Protein AF-A0A2P6FLB9-F1 (afdb_monomer_lite)

Radius of gyration: 19.52 Å; chains: 1; bounding box: 58×30×45 Å

pLDDT: mean 89.18, std 9.73, range [55.34, 98.44]

Structure (mmCIF, N/CA/C/O backbone):
data_AF-A0A2P6FLB9-F1
#
_entry.id   AF-A0A2P6FLB9-F1
#
loop_
_atom_site.group_PDB
_atom_site.id
_atom_site.type_symbol
_atom_site.label_atom_id
_atom_site.label_alt_id
_atom_site.label_comp_id
_atom_site.label_asym_id
_atom_site.label_entity_id
_atom_site.label_seq_id
_atom_site.pdbx_PDB_ins_code
_atom_site.Cartn_x
_atom_site.Cartn_y
_atom_site.Cartn_z
_atom_site.occupancy
_atom_site.B_iso_or_equiv
_atom_site.auth_seq_id
_atom_site.auth_comp_id
_atom_site.auth_asym_id
_atom_site.auth_atom_id
_atom_site.pdbx_PDB_model_num
ATOM 1 N N . GLY A 1 1 ? 1.022 12.909 -7.268 1.00 89.56 1 GLY A N 1
ATOM 2 C CA . GLY A 1 1 ? 1.003 11.438 -7.409 1.00 89.56 1 GLY A CA 1
ATOM 3 C C . GLY A 1 1 ? 0.875 10.776 -6.054 1.00 89.56 1 GLY A C 1
ATOM 4 O O . GLY A 1 1 ? -0.231 10.717 -5.541 1.00 89.56 1 GLY A O 1
ATOM 5 N N . ALA A 1 2 ? 1.989 10.322 -5.469 1.00 94.00 2 ALA A N 1
ATOM 6 C CA . ALA A 1 2 ? 2.003 9.752 -4.117 1.00 94.00 2 ALA A CA 1
ATOM 7 C C . ALA A 1 2 ? 1.536 10.769 -3.059 1.00 94.00 2 ALA A C 1
ATOM 9 O O . ALA A 1 2 ? 0.639 10.450 -2.293 1.00 94.00 2 ALA A O 1
ATOM 10 N N . ASP A 1 3 ? 2.019 12.013 -3.122 1.00 95.62 3 ASP A N 1
ATOM 11 C CA . ASP A 1 3 ? 1.639 13.081 -2.182 1.00 95.62 3 ASP A CA 1
ATOM 12 C C . ASP A 1 3 ? 0.120 13.327 -2.165 1.00 95.62 3 ASP A C 1
ATOM 14 O O . ASP A 1 3 ? -0.506 13.421 -1.117 1.00 95.62 3 ASP A O 1
ATOM 18 N N . GLU A 1 4 ? -0.514 13.362 -3.341 1.00 97.12 4 GLU A N 1
ATOM 19 C CA . GLU A 1 4 ? -1.971 13.533 -3.459 1.00 97.12 4 GLU A CA 1
ATOM 20 C C . GLU A 1 4 ? -2.756 12.343 -2.902 1.00 97.12 4 GLU A C 1
ATOM 22 O O . GLU A 1 4 ? -3.892 12.516 -2.457 1.00 97.12 4 GLU A O 1
ATOM 27 N N . LEU A 1 5 ? -2.183 11.138 -2.981 1.00 97.25 5 LEU A N 1
ATOM 28 C CA . LEU A 1 5 ? -2.761 9.944 -2.382 1.00 97.25 5 LEU A CA 1
ATOM 29 C C . LEU A 1 5 ? -2.594 9.992 -0.861 1.00 97.25 5 LEU A C 1
ATOM 31 O O . LEU A 1 5 ? -3.559 9.729 -0.160 1.00 97.25 5 LEU A O 1
ATOM 35 N N . LEU A 1 6 ? -1.431 10.402 -0.348 1.00 96.81 6 LEU A N 1
ATOM 36 C CA . LEU A 1 6 ? -1.172 10.549 1.086 1.00 96.81 6 LEU A CA 1
ATOM 37 C C . LEU A 1 6 ? -2.113 11.572 1.745 1.00 96.81 6 LEU A C 1
ATOM 39 O O . LEU A 1 6 ? -2.696 11.294 2.790 1.00 96.81 6 LEU A O 1
ATOM 43 N N . GLU A 1 7 ? -2.340 12.723 1.108 1.00 97.38 7 GLU A N 1
ATOM 44 C CA . GLU A 1 7 ? -3.312 13.716 1.595 1.00 97.38 7 GLU A CA 1
ATOM 45 C C . GLU A 1 7 ? -4.755 13.180 1.577 1.00 97.38 7 GLU A C 1
ATOM 47 O O . GLU A 1 7 ? -5.560 13.473 2.469 1.00 97.38 7 GLU A O 1
ATOM 52 N N . HIS A 1 8 ? -5.087 12.343 0.588 1.00 98.19 8 HIS A N 1
ATOM 53 C CA . HIS A 1 8 ? -6.369 11.638 0.555 1.00 98.19 8 HIS A CA 1
ATOM 54 C C . HIS A 1 8 ? -6.484 10.613 1.688 1.00 98.19 8 HIS A C 1
ATOM 56 O O . HIS A 1 8 ? -7.521 10.567 2.338 1.00 98.19 8 HIS A O 1
ATOM 62 N N . VAL A 1 9 ? -5.424 9.852 1.983 1.00 98.12 9 VAL A N 1
ATOM 63 C CA . VAL A 1 9 ? -5.375 8.885 3.097 1.00 98.12 9 VAL A CA 1
ATOM 64 C C . VAL A 1 9 ? -5.652 9.577 4.432 1.00 98.12 9 VAL A C 1
ATOM 66 O O . VAL A 1 9 ? -6.537 9.134 5.164 1.00 98.12 9 VAL A O 1
ATOM 69 N N . LYS A 1 10 ? -4.971 10.699 4.714 1.00 97.56 10 LYS A N 1
ATOM 70 C CA . LYS A 1 10 ? -5.200 11.517 5.921 1.00 97.56 10 LYS A CA 1
ATOM 71 C C . LYS A 1 10 ? -6.666 11.926 6.057 1.00 97.56 10 LYS A C 1
ATOM 73 O O . LYS A 1 10 ? -7.277 11.751 7.108 1.00 97.56 10 LYS A O 1
ATOM 78 N N . THR A 1 11 ? -7.252 12.426 4.968 1.00 97.50 11 THR A N 1
ATOM 79 C CA . THR A 1 11 ? -8.650 12.882 4.948 1.00 97.50 11 THR A CA 1
ATOM 80 C C . THR A 1 11 ? -9.641 11.720 5.084 1.00 97.50 11 THR A C 1
ATOM 82 O O . THR A 1 11 ? -10.624 11.837 5.810 1.00 97.50 11 THR A O 1
ATOM 85 N N . SER A 1 12 ? -9.393 10.602 4.396 1.00 97.44 12 SER A N 1
ATOM 86 C CA . SER A 1 12 ? -10.285 9.435 4.337 1.00 97.44 12 SER A CA 1
ATOM 87 C C . SER A 1 12 ? -10.296 8.650 5.655 1.00 97.44 12 SER A C 1
ATOM 89 O O . SER A 1 12 ? -11.354 8.217 6.117 1.00 97.44 12 SER A O 1
ATOM 91 N N . LEU A 1 13 ? -9.138 8.513 6.311 1.00 98.00 13 LEU A N 1
ATOM 92 C CA . LEU A 1 13 ? -9.032 7.848 7.613 1.00 98.00 13 LEU A CA 1
ATOM 93 C C . LEU A 1 13 ? -9.322 8.785 8.793 1.00 98.00 13 LEU A C 1
ATOM 95 O O . LEU A 1 13 ? -9.687 8.304 9.864 1.00 98.00 13 LEU A O 1
ATOM 99 N N . GLY A 1 14 ? -9.186 10.101 8.608 1.00 97.38 14 GLY A N 1
ATOM 100 C CA . GLY A 1 14 ? -9.453 11.100 9.644 1.00 97.38 14 GLY A CA 1
ATOM 101 C C . GLY A 1 14 ? -8.427 11.113 10.781 1.00 97.38 14 GLY A C 1
ATOM 102 O O . GLY A 1 14 ? -8.737 11.592 11.870 1.00 97.38 14 GLY A O 1
ATOM 103 N N . VAL A 1 15 ? -7.225 10.579 10.547 1.00 97.44 15 VAL A N 1
ATOM 104 C CA . VAL A 1 15 ? -6.124 10.540 11.519 1.00 97.44 15 VAL A CA 1
ATOM 105 C C . VAL A 1 15 ? -4.814 10.986 10.877 1.00 97.44 15 VAL A C 1
ATOM 107 O O . VAL A 1 15 ? -4.652 10.926 9.658 1.00 97.44 15 VAL A O 1
ATOM 110 N N . GLU A 1 16 ? -3.879 11.431 11.712 1.00 96.81 16 GLU A N 1
ATOM 111 C CA . GLU A 1 16 ? -2.519 11.754 11.284 1.00 96.81 16 GLU A CA 1
ATOM 112 C C . GLU A 1 16 ? -1.664 10.490 11.141 1.00 96.81 16 GLU A C 1
ATOM 114 O O . GLU A 1 16 ? -1.961 9.431 11.702 1.00 96.81 16 GLU A O 1
ATOM 119 N N . GLU A 1 17 ? -0.559 10.625 10.417 1.00 96.44 17 GLU A N 1
ATOM 120 C CA . GLU A 1 17 ? 0.446 9.576 10.280 1.00 96.44 17 GLU A CA 1
ATOM 121 C C . GLU A 1 17 ? 0.948 9.074 11.647 1.00 96.44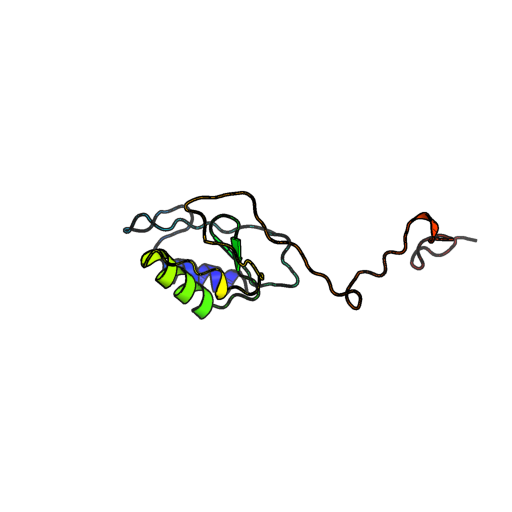 17 GLU A C 1
ATOM 123 O O . GLU A 1 17 ? 1.126 9.841 12.598 1.00 96.44 17 GLU A O 1
ATOM 128 N N . GLY A 1 18 ? 1.154 7.758 11.756 1.00 95.38 18 GLY A N 1
ATOM 129 C CA . GLY A 1 18 ? 1.583 7.100 12.992 1.00 95.38 18 GLY A CA 1
ATOM 130 C C . GLY A 1 18 ? 0.495 6.982 14.068 1.00 95.38 18 GLY A C 1
ATOM 131 O O . GLY A 1 18 ? 0.755 6.415 15.130 1.00 95.38 18 GLY A O 1
ATOM 132 N N . SER A 1 19 ? -0.717 7.483 13.811 1.00 96.50 19 SER A N 1
ATOM 133 C CA . SER A 1 19 ? -1.875 7.326 14.698 1.00 96.50 19 SER A CA 1
ATOM 134 C C . SER A 1 19 ? -2.743 6.136 14.288 1.00 96.50 19 SER A C 1
ATOM 136 O O . SER A 1 19 ? -2.638 5.621 13.173 1.00 96.50 19 SER A O 1
ATOM 138 N N . ILE A 1 20 ? -3.617 5.710 15.200 1.00 97.38 20 ILE A N 1
ATOM 139 C CA . ILE A 1 20 ? -4.618 4.672 14.952 1.00 97.38 20 ILE A CA 1
ATOM 140 C C . ILE A 1 20 ? -6.009 5.294 14.817 1.00 97.38 20 ILE A C 1
ATOM 142 O O . ILE A 1 20 ? -6.349 6.252 15.511 1.00 97.38 20 ILE A O 1
ATOM 146 N N . THR A 1 21 ? -6.796 4.747 13.900 1.00 98.06 21 THR A N 1
ATOM 147 C CA . THR A 1 21 ? -8.218 5.067 13.703 1.00 98.06 21 THR A CA 1
ATOM 148 C C . THR A 1 21 ? -9.077 4.633 14.899 1.00 98.06 21 THR A C 1
ATOM 150 O O . THR A 1 21 ? -8.704 3.728 15.642 1.00 98.06 21 THR A O 1
ATOM 153 N N . GLU A 1 22 ? -10.236 5.276 15.102 1.00 97.06 22 GLU A N 1
ATOM 154 C CA . GLU A 1 22 ? -11.143 4.978 16.233 1.00 97.06 22 GLU A CA 1
ATOM 155 C C . GLU A 1 22 ? -11.692 3.544 16.220 1.00 97.06 22 GLU A C 1
ATOM 157 O O . GLU A 1 22 ? -12.020 3.002 17.272 1.00 97.06 22 GLU A O 1
ATOM 162 N N . ASP A 1 23 ? -11.797 2.934 15.036 1.00 96.75 23 ASP A N 1
ATOM 163 C CA . A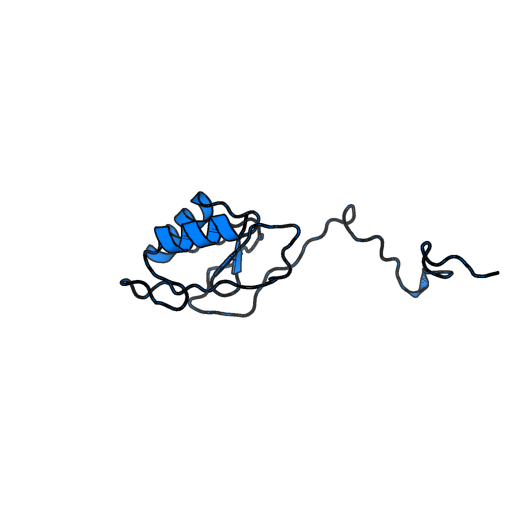SP A 1 23 ? -12.199 1.534 14.863 1.00 96.75 23 ASP A CA 1
ATOM 164 C C . ASP A 1 23 ? -11.052 0.542 15.136 1.00 96.75 23 ASP A C 1
ATOM 166 O O . ASP A 1 23 ? -11.264 -0.665 15.064 1.00 96.75 23 ASP A O 1
ATOM 170 N N . GLU A 1 24 ? -9.860 1.041 15.482 1.00 96.62 24 GLU A N 1
ATOM 171 C CA . GLU A 1 24 ? -8.639 0.280 15.769 1.00 96.62 24 GLU A CA 1
ATOM 172 C C . GLU A 1 24 ? -8.123 -0.566 14.587 1.00 96.62 24 GLU A C 1
ATOM 174 O O . GLU A 1 24 ? -7.284 -1.449 14.770 1.00 96.62 24 GLU A O 1
ATOM 179 N N . LEU A 1 25 ? -8.585 -0.295 13.358 1.00 96.06 25 LEU A N 1
ATOM 180 C CA . LEU A 1 25 ? -8.262 -1.122 12.189 1.00 96.06 25 LEU A CA 1
ATOM 181 C C . LEU A 1 25 ? -7.065 -0.617 11.384 1.00 96.06 25 LEU A C 1
ATOM 183 O O . LEU A 1 25 ? -6.344 -1.418 10.787 1.00 96.06 25 LEU A O 1
ATOM 187 N N . PHE A 1 26 ? -6.851 0.698 11.338 1.00 97.44 26 PHE A N 1
ATOM 188 C CA . PHE A 1 26 ? -5.848 1.304 10.462 1.00 97.44 26 PHE A CA 1
ATOM 189 C C . PHE A 1 26 ? -4.859 2.177 11.219 1.00 97.44 26 PHE A C 1
ATOM 191 O O . PHE A 1 26 ? -5.246 3.077 11.967 1.00 97.44 26 PHE A O 1
ATOM 198 N N . THR A 1 27 ? -3.590 1.955 10.896 1.00 96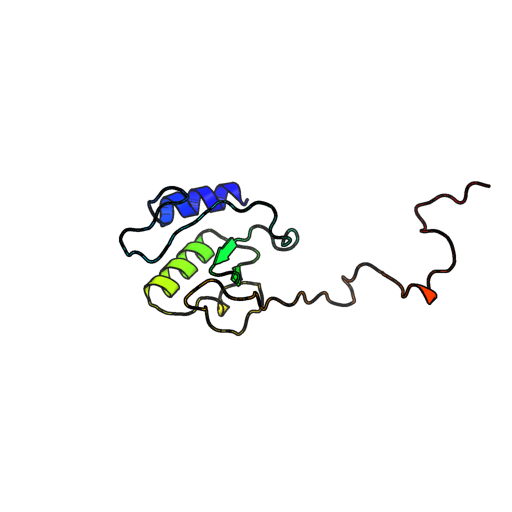.56 27 THR A N 1
ATOM 199 C CA . THR A 1 27 ? -2.465 2.875 11.069 1.00 96.56 27 THR A CA 1
ATOM 200 C C . THR A 1 27 ? -1.815 3.057 9.704 1.00 96.56 27 THR A C 1
ATOM 202 O O . THR A 1 27 ? -1.744 2.091 8.937 1.00 96.56 27 THR A O 1
ATOM 205 N N . PHE A 1 28 ? -1.301 4.242 9.396 1.00 97.06 28 PHE A N 1
ATOM 206 C CA . PHE A 1 28 ? -0.549 4.459 8.162 1.00 97.06 28 PHE A CA 1
ATOM 207 C C . PHE A 1 28 ? 0.717 5.272 8.417 1.00 97.06 28 PHE A C 1
ATOM 209 O O . PHE A 1 28 ? 0.801 6.034 9.383 1.00 97.06 28 PHE A O 1
ATOM 216 N N . GLU A 1 29 ? 1.678 5.087 7.522 1.00 95.88 29 GLU A N 1
ATOM 217 C CA . GLU A 1 29 ? 2.915 5.853 7.434 1.00 95.88 29 GLU A CA 1
ATOM 218 C C . GLU A 1 29 ? 3.219 6.171 5.971 1.00 95.88 29 GLU A C 1
ATOM 220 O O . GLU A 1 29 ? 2.800 5.449 5.056 1.00 95.88 29 GLU A O 1
ATOM 225 N N . GLU A 1 30 ? 3.934 7.264 5.752 1.00 95.88 30 GLU A N 1
ATOM 226 C CA . GLU A 1 30 ? 4.593 7.547 4.497 1.00 95.88 30 GLU A CA 1
ATOM 227 C C . GLU A 1 30 ? 5.796 6.612 4.365 1.00 95.88 30 GLU A C 1
ATOM 229 O O . GLU A 1 30 ? 6.712 6.585 5.188 1.00 95.88 30 GLU A O 1
ATOM 234 N N . ALA A 1 31 ? 5.789 5.821 3.298 1.00 93.75 31 ALA A N 1
ATOM 235 C CA . ALA A 1 31 ? 6.930 5.010 2.933 1.00 93.75 31 ALA A CA 1
ATOM 236 C C . ALA A 1 31 ? 7.713 5.704 1.819 1.00 93.75 31 ALA A C 1
ATOM 238 O O . ALA A 1 31 ? 7.149 6.157 0.822 1.00 93.75 31 ALA A O 1
ATOM 239 N N . GLU A 1 32 ? 9.034 5.684 1.965 1.00 93.69 32 GLU A N 1
ATOM 240 C CA . GLU A 1 32 ? 9.971 5.992 0.890 1.00 93.69 32 GLU A CA 1
ATOM 241 C C . GLU A 1 32 ? 9.878 4.940 -0.238 1.00 93.69 32 GLU A C 1
ATOM 243 O O . GLU A 1 32 ? 8.932 4.160 -0.349 1.00 93.69 32 GLU A O 1
ATOM 248 N N . CYS A 1 33 ? 10.875 4.885 -1.119 1.00 94.06 33 CYS A N 1
ATOM 249 C CA . CYS A 1 33 ? 10.878 3.971 -2.260 1.00 94.06 33 CYS A CA 1
ATOM 250 C C . CYS A 1 33 ? 10.547 2.502 -1.897 1.00 94.06 33 CYS A C 1
ATOM 252 O O . CYS A 1 33 ? 11.349 1.794 -1.288 1.00 94.06 33 CYS A O 1
ATOM 254 N N . VAL A 1 34 ? 9.406 2.012 -2.400 1.00 91.44 34 VAL A N 1
ATOM 255 C CA . VAL A 1 34 ? 8.940 0.613 -2.274 1.00 91.44 34 VAL A CA 1
ATOM 256 C C . VAL A 1 34 ? 9.230 -0.252 -3.512 1.00 91.44 34 VAL A C 1
ATOM 258 O O . VAL A 1 34 ? 8.605 -1.294 -3.716 1.00 91.44 34 VAL A O 1
ATOM 261 N N . ALA A 1 35 ? 10.157 0.189 -4.370 1.00 90.94 35 ALA A N 1
ATOM 262 C CA . ALA A 1 35 ? 10.596 -0.504 -5.590 1.00 90.94 35 ALA A CA 1
ATOM 263 C C . ALA A 1 35 ? 9.483 -0.835 -6.616 1.00 90.94 35 ALA A C 1
ATOM 265 O O . ALA A 1 35 ? 9.619 -1.759 -7.419 1.00 90.94 35 ALA A O 1
ATOM 266 N N . ALA A 1 36 ? 8.407 -0.043 -6.642 1.00 90.00 36 ALA A N 1
ATOM 267 C CA . ALA A 1 36 ? 7.280 -0.192 -7.569 1.00 90.00 36 ALA A CA 1
ATOM 268 C C . ALA A 1 36 ? 7.151 0.999 -8.540 1.00 90.00 36 ALA A C 1
ATOM 270 O O . ALA A 1 36 ? 6.054 1.384 -8.931 1.00 90.00 36 ALA A O 1
ATOM 271 N N . CYS A 1 37 ? 8.274 1.597 -8.958 1.00 91.00 37 CYS A N 1
ATOM 272 C CA . CYS A 1 37 ? 8.281 2.846 -9.734 1.00 91.00 37 CYS A CA 1
ATOM 273 C C . CYS A 1 37 ? 7.518 2.753 -11.070 1.00 91.00 37 CYS A C 1
ATOM 275 O O . CYS A 1 37 ? 6.878 3.716 -11.478 1.00 91.00 37 CYS A O 1
ATOM 277 N N . THR A 1 38 ? 7.543 1.600 -11.748 1.00 89.31 38 THR A N 1
ATOM 278 C CA . THR A 1 38 ? 6.786 1.375 -13.001 1.00 89.31 38 THR A CA 1
ATOM 279 C C . THR A 1 38 ? 5.281 1.212 -12.787 1.00 89.31 38 THR A C 1
ATOM 281 O O . THR A 1 38 ? 4.506 1.213 -13.742 1.00 89.31 38 THR A O 1
ATOM 284 N N . GLU A 1 39 ? 4.885 1.040 -11.532 1.00 91.19 39 GLU A N 1
ATOM 285 C CA . GLU A 1 39 ? 3.528 0.781 -11.073 1.00 91.19 39 GLU A CA 1
ATOM 286 C C . GLU A 1 39 ? 3.009 1.928 -10.191 1.00 91.19 39 GLU A C 1
ATOM 288 O O . GLU A 1 39 ? 1.963 1.792 -9.562 1.00 91.19 39 GLU A O 1
ATOM 293 N N . ALA A 1 40 ? 3.732 3.050 -10.135 1.00 92.75 40 ALA A N 1
ATOM 294 C CA . ALA A 1 40 ? 3.354 4.217 -9.356 1.00 92.75 40 ALA A CA 1
ATOM 295 C C . ALA A 1 40 ? 2.073 4.890 -9.904 1.00 92.75 40 ALA A C 1
ATOM 297 O O . ALA A 1 40 ? 1.808 4.822 -11.109 1.00 92.75 40 ALA A O 1
ATOM 298 N N . PRO A 1 41 ? 1.314 5.606 -9.055 1.00 95.19 41 PRO A N 1
ATOM 299 C CA . PRO A 1 41 ? 1.428 5.631 -7.593 1.00 95.19 41 PRO A CA 1
ATOM 300 C C . PRO A 1 41 ? 0.989 4.291 -6.979 1.00 95.19 41 PRO A C 1
ATOM 302 O O . PRO A 1 41 ? 0.251 3.525 -7.596 1.00 95.19 41 PRO A O 1
ATOM 305 N N . CYS A 1 42 ? 1.457 3.986 -5.773 1.00 95.50 42 CYS A N 1
ATOM 306 C CA . CYS A 1 42 ? 1.148 2.728 -5.103 1.00 95.50 42 CYS A CA 1
ATOM 307 C C . CYS A 1 42 ? 1.184 2.880 -3.584 1.00 95.50 42 CYS A C 1
ATOM 309 O O . CYS A 1 42 ? 1.889 3.742 -3.067 1.00 95.50 42 CYS A O 1
ATOM 311 N N . PHE A 1 43 ? 0.479 1.996 -2.887 1.00 96.56 43 PHE A N 1
ATOM 312 C CA . PHE A 1 43 ? 0.564 1.840 -1.436 1.00 96.56 43 PHE A CA 1
ATOM 313 C C . PHE A 1 43 ? 0.602 0.355 -1.075 1.00 96.56 43 PHE A C 1
ATOM 315 O O . PHE A 1 43 ? 0.379 -0.514 -1.930 1.00 96.56 43 PHE A O 1
ATOM 322 N N . THR A 1 44 ? 0.890 0.058 0.191 1.00 95.25 44 THR A N 1
ATOM 323 C CA . THR A 1 44 ? 0.884 -1.314 0.695 1.00 95.25 44 THR A CA 1
ATOM 324 C C . THR A 1 44 ? 0.054 -1.455 1.956 1.00 95.25 44 THR A C 1
ATOM 326 O O . THR A 1 44 ? 0.122 -0.597 2.828 1.00 95.25 44 THR A O 1
ATOM 329 N N . VAL A 1 45 ? -0.657 -2.574 2.086 1.00 95.88 45 VAL A N 1
ATOM 330 C CA . VAL A 1 45 ? -1.342 -2.976 3.324 1.00 95.88 45 VAL A CA 1
ATOM 331 C C . VAL A 1 45 ? -0.805 -4.338 3.723 1.00 95.88 45 VAL A C 1
ATOM 333 O O . VAL A 1 45 ? -0.845 -5.264 2.916 1.00 95.88 45 VAL A O 1
ATOM 336 N N . ASN A 1 46 ? -0.246 -4.475 4.927 1.00 94.31 46 ASN A N 1
ATOM 337 C CA . ASN A 1 46 ? 0.345 -5.734 5.400 1.00 94.31 46 ASN A CA 1
ATOM 338 C C . ASN A 1 46 ? 1.306 -6.389 4.373 1.00 94.31 46 ASN A C 1
ATOM 340 O O . ASN A 1 46 ? 1.274 -7.603 4.141 1.00 94.31 46 ASN A O 1
ATOM 344 N N . TYR A 1 47 ? 2.151 -5.573 3.726 1.00 92.19 47 TYR A N 1
ATOM 345 C CA . TYR A 1 47 ? 3.073 -5.949 2.637 1.00 92.19 47 TYR A CA 1
ATOM 346 C C . TYR A 1 47 ? 2.416 -6.470 1.343 1.00 92.19 47 TYR A C 1
ATOM 348 O O . TYR A 1 47 ? 3.065 -7.139 0.527 1.00 92.19 47 TYR A O 1
ATOM 356 N N . ARG A 1 48 ? 1.128 -6.196 1.133 1.00 93.62 48 ARG A N 1
ATOM 357 C CA . ARG A 1 48 ? 0.408 -6.441 -0.123 1.00 93.62 48 ARG A CA 1
ATOM 358 C C . ARG A 1 48 ? 0.348 -5.157 -0.929 1.00 93.62 48 ARG A C 1
ATOM 360 O O . ARG A 1 48 ? -0.015 -4.120 -0.388 1.00 93.62 48 ARG A O 1
ATOM 367 N N . TYR A 1 49 ? 0.728 -5.234 -2.197 1.00 94.31 49 TYR A N 1
ATOM 368 C CA . TYR A 1 49 ? 0.834 -4.066 -3.064 1.00 94.31 49 TYR A CA 1
ATOM 369 C C . TYR A 1 49 ? -0.497 -3.723 -3.731 1.00 94.31 49 TYR A C 1
ATOM 371 O O . TYR A 1 49 ? -1.177 -4.595 -4.268 1.00 94.31 49 TYR A O 1
ATOM 379 N N . PHE A 1 50 ? -0.790 -2.427 -3.797 1.00 95.38 50 PHE A N 1
ATOM 380 C CA . PHE A 1 50 ? -1.834 -1.851 -4.636 1.00 95.38 50 PHE A CA 1
ATOM 381 C C . PHE A 1 50 ? -1.169 -0.930 -5.658 1.00 95.38 50 PHE A C 1
ATOM 383 O O . PHE A 1 50 ? -0.796 0.203 -5.361 1.00 95.38 50 PHE A O 1
ATOM 390 N N . HIS A 1 51 ? -0.944 -1.470 -6.854 1.00 94.12 51 HIS A N 1
ATOM 391 C CA . HIS A 1 51 ? -0.311 -0.783 -7.981 1.00 94.12 51 HIS A CA 1
ATOM 392 C C . HIS A 1 51 ? -1.284 0.127 -8.731 1.00 94.12 51 HIS A C 1
ATOM 394 O O . HIS A 1 51 ? -2.477 -0.173 -8.791 1.00 94.12 51 HIS A O 1
ATOM 400 N N . ARG A 1 52 ? -0.748 1.172 -9.378 1.00 93.94 52 ARG A N 1
ATOM 401 C CA . ARG A 1 52 ? -1.491 2.167 -10.171 1.00 93.94 52 ARG A CA 1
ATOM 402 C C . ARG A 1 52 ? -2.683 2.732 -9.392 1.00 93.94 52 ARG A C 1
ATOM 404 O O . ARG A 1 52 ? -3.782 2.855 -9.927 1.00 93.94 52 ARG A O 1
ATOM 411 N N . ALA A 1 53 ? -2.462 3.003 -8.110 1.00 96.56 53 ALA A N 1
ATOM 412 C CA . ALA A 1 53 ? -3.509 3.327 -7.162 1.00 96.56 53 ALA A CA 1
ATOM 413 C C . ALA A 1 53 ? -4.206 4.649 -7.497 1.00 96.56 53 ALA A C 1
ATOM 415 O O . ALA A 1 53 ? -3.579 5.627 -7.902 1.00 96.56 53 ALA A O 1
ATOM 416 N N . THR A 1 54 ? -5.514 4.688 -7.275 1.00 97.44 54 THR A N 1
ATOM 417 C CA . THR A 1 54 ? -6.303 5.922 -7.289 1.00 97.44 54 THR A CA 1
ATOM 418 C C . THR A 1 54 ? -6.892 6.164 -5.903 1.00 97.44 54 THR A C 1
ATOM 420 O O . THR A 1 54 ? -6.821 5.297 -5.029 1.00 97.44 54 THR A O 1
ATOM 423 N N . LYS A 1 55 ? -7.469 7.349 -5.695 1.00 97.94 55 LYS A N 1
ATOM 424 C CA . LYS A 1 55 ? -8.154 7.694 -4.443 1.00 97.94 55 LYS A CA 1
ATOM 425 C C . LYS A 1 55 ? -9.355 6.777 -4.211 1.00 97.94 55 LYS A C 1
ATOM 427 O O . LYS A 1 55 ? -9.530 6.247 -3.123 1.00 97.94 55 LYS A O 1
ATOM 432 N N . GLU A 1 56 ? -10.097 6.504 -5.279 1.00 98.12 56 GLU 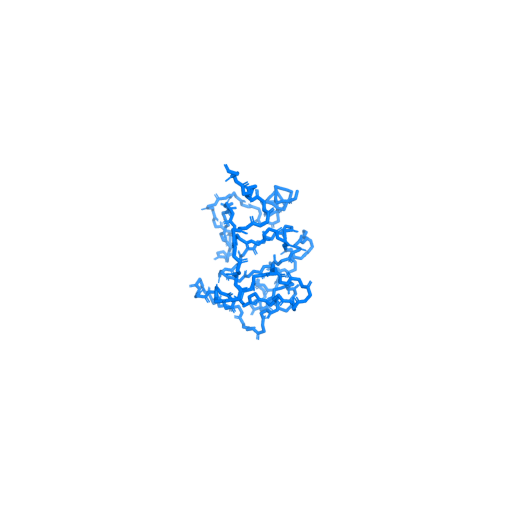A N 1
ATOM 433 C CA . GLU A 1 56 ? -11.253 5.611 -5.282 1.00 98.12 56 GLU A CA 1
ATOM 434 C C . GLU A 1 56 ? -10.842 4.177 -4.939 1.00 98.12 56 GLU A C 1
ATOM 436 O O . GLU A 1 56 ? -11.483 3.547 -4.104 1.00 98.12 56 GLU A O 1
ATOM 441 N N . LEU A 1 57 ? -9.734 3.680 -5.511 1.00 98.12 57 LEU A N 1
ATOM 442 C CA . LEU A 1 57 ? -9.207 2.365 -5.141 1.00 98.12 57 LEU A CA 1
ATOM 443 C C . LEU A 1 57 ? -8.866 2.313 -3.649 1.00 98.12 57 LEU A C 1
ATOM 445 O O . LEU A 1 57 ? -9.187 1.329 -2.992 1.00 98.12 57 LEU A O 1
ATOM 449 N N . PHE A 1 58 ? -8.212 3.344 -3.108 1.00 98.44 58 PHE A N 1
ATOM 450 C CA . PHE A 1 58 ? -7.897 3.387 -1.681 1.00 98.44 58 PHE A CA 1
ATOM 451 C C . PHE A 1 58 ? -9.167 3.323 -0.819 1.00 98.44 58 PHE A C 1
ATOM 453 O O . PHE A 1 58 ? -9.231 2.510 0.103 1.00 98.44 58 PHE A O 1
ATOM 460 N N . ASP A 1 59 ? -10.195 4.106 -1.150 1.00 98.44 59 ASP A N 1
ATOM 461 C CA . ASP A 1 59 ? -11.459 4.100 -0.406 1.00 98.44 59 ASP A CA 1
ATOM 462 C C . ASP A 1 59 ? -12.161 2.733 -0.480 1.00 98.44 59 ASP A C 1
ATOM 464 O O . ASP A 1 59 ? -12.638 2.221 0.533 1.00 98.44 59 ASP A O 1
ATOM 468 N N . GLU A 1 60 ? -12.170 2.091 -1.653 1.00 98.25 60 GLU A N 1
ATOM 469 C CA . GLU A 1 60 ? -12.696 0.732 -1.818 1.00 98.25 60 GLU A CA 1
ATOM 470 C C . GLU A 1 60 ? -11.928 -0.302 -0.982 1.00 98.25 60 GLU A C 1
ATOM 472 O O . GLU A 1 60 ? -12.542 -1.211 -0.422 1.00 98.25 60 GLU A O 1
ATOM 477 N N . VAL A 1 61 ? -10.600 -0.170 -0.881 1.00 98.19 61 VAL A N 1
ATOM 478 C CA . VAL A 1 61 ? -9.756 -1.029 -0.035 1.00 98.19 61 VAL A CA 1
ATOM 479 C C . VAL A 1 61 ? -10.118 -0.857 1.440 1.00 98.19 61 VAL A C 1
ATOM 481 O O . VAL A 1 61 ? -10.267 -1.849 2.150 1.00 98.19 61 VAL A O 1
ATOM 484 N N . VAL A 1 62 ? -10.289 0.382 1.906 1.00 98.06 62 VAL A N 1
ATOM 485 C CA . VAL A 1 62 ? -10.670 0.673 3.297 1.00 98.06 62 VAL A CA 1
ATOM 486 C C . VAL A 1 62 ? -12.049 0.095 3.625 1.00 98.06 62 VAL A C 1
ATOM 488 O O . VAL A 1 62 ? -12.221 -0.502 4.689 1.00 98.06 62 VAL A O 1
ATOM 491 N N . VAL A 1 63 ? -13.024 0.235 2.720 1.00 98.25 63 VAL A N 1
ATOM 492 C CA . VAL A 1 63 ? -14.380 -0.312 2.900 1.00 98.25 63 VAL A CA 1
ATOM 493 C C . VAL A 1 63 ? -14.356 -1.833 3.053 1.00 98.25 63 VAL A C 1
ATOM 495 O O . VAL A 1 63 ? -14.934 -2.343 4.013 1.00 98.25 63 VAL A O 1
ATOM 498 N N . ASP A 1 64 ? -13.664 -2.550 2.165 1.00 98.00 64 ASP A N 1
ATOM 499 C CA . ASP A 1 64 ? -13.573 -4.014 2.244 1.00 98.00 64 ASP A CA 1
ATOM 500 C C . ASP A 1 64 ? -12.919 -4.461 3.552 1.00 98.00 64 ASP A C 1
ATOM 502 O O . ASP A 1 64 ? -13.427 -5.351 4.230 1.00 98.00 64 ASP A O 1
ATOM 506 N N . LEU A 1 65 ? -11.817 -3.813 3.943 1.00 97.38 65 LEU A N 1
ATOM 507 C CA . LEU A 1 65 ? -11.094 -4.171 5.163 1.00 97.38 65 LEU A CA 1
ATOM 508 C C . LEU A 1 65 ? -11.945 -3.942 6.416 1.00 97.38 65 LEU A C 1
ATOM 510 O O . LEU A 1 65 ? -11.957 -4.798 7.298 1.00 97.38 65 LEU A O 1
ATOM 514 N N . ARG A 1 66 ? -12.728 -2.855 6.470 1.00 97.00 66 ARG A N 1
ATOM 515 C CA . ARG A 1 66 ? -13.721 -2.633 7.539 1.00 97.00 66 ARG A CA 1
ATOM 516 C C . ARG A 1 66 ? -14.814 -3.698 7.563 1.00 97.00 66 ARG A C 1
ATOM 518 O O . ARG A 1 66 ? -15.302 -4.043 8.635 1.00 97.00 66 ARG A O 1
ATOM 525 N N . ALA A 1 67 ? -15.196 -4.221 6.400 1.00 97.50 67 ALA A N 1
ATOM 526 C CA . ALA A 1 67 ? -16.164 -5.309 6.277 1.00 97.50 67 ALA A CA 1
ATOM 527 C C . ALA A 1 67 ? -15.564 -6.702 6.566 1.00 97.50 67 ALA A C 1
ATOM 529 O O . ALA A 1 67 ? -16.303 -7.686 6.607 1.00 97.50 67 ALA A O 1
ATOM 530 N N . GLY A 1 68 ? -14.246 -6.805 6.780 1.00 95.88 68 GLY A N 1
ATOM 531 C CA . GLY A 1 68 ? -13.544 -8.082 6.934 1.00 95.88 68 GLY A CA 1
ATOM 532 C C . GLY A 1 68 ? -13.357 -8.844 5.617 1.00 95.88 68 GLY A C 1
ATOM 533 O O . GLY A 1 68 ? -13.084 -10.044 5.625 1.00 95.88 68 GLY A O 1
ATOM 534 N N . GLU A 1 69 ? -13.511 -8.166 4.481 1.00 96.38 69 GLU A N 1
ATOM 535 C CA . GLU A 1 69 ? -13.317 -8.716 3.145 1.00 96.38 69 GLU A CA 1
ATOM 536 C C . GLU A 1 69 ? -11.891 -8.450 2.643 1.00 96.38 69 GLU A C 1
ATOM 538 O O . GLU A 1 69 ? -11.220 -7.498 3.042 1.00 96.38 69 GLU A O 1
ATOM 543 N N . SER A 1 70 ? -11.391 -9.318 1.759 1.00 95.56 70 SER A N 1
ATOM 544 C CA . SER A 1 70 ? -10.051 -9.153 1.196 1.00 95.56 70 SER A CA 1
ATOM 545 C C . SER A 1 70 ? -10.086 -8.310 -0.084 1.00 95.56 70 SER A C 1
ATOM 547 O O . SER A 1 70 ? -10.626 -8.774 -1.087 1.00 95.56 70 SER A O 1
ATOM 549 N N . PRO A 1 71 ? -9.405 -7.150 -0.118 1.00 95.75 71 PRO A N 1
ATOM 550 C CA . PRO A 1 71 ? -9.437 -6.258 -1.278 1.00 95.75 71 PRO A CA 1
ATOM 551 C C . PRO A 1 71 ? -8.404 -6.591 -2.369 1.00 95.75 71 PRO A C 1
ATOM 553 O O . PRO A 1 71 ? -8.245 -5.834 -3.326 1.00 95.75 71 PRO A O 1
ATOM 556 N N . LEU A 1 72 ? -7.641 -7.685 -2.238 1.00 93.50 72 LEU A N 1
ATOM 557 C CA . LEU A 1 72 ? -6.471 -7.948 -3.094 1.00 93.50 72 LEU A CA 1
ATOM 558 C C . LEU A 1 72 ? -6.813 -8.062 -4.584 1.00 93.50 72 LEU A C 1
ATOM 560 O O . LEU A 1 72 ? -6.014 -7.658 -5.426 1.00 93.50 72 LEU A O 1
ATOM 564 N N . SER A 1 73 ? -8.019 -8.532 -4.906 1.00 92.12 73 SER A N 1
ATOM 565 C CA . SER A 1 73 ? -8.518 -8.644 -6.280 1.00 92.12 73 SER A CA 1
ATOM 566 C C . SER A 1 73 ? -8.718 -7.294 -6.979 1.00 92.12 73 SER A C 1
ATOM 568 O O . SER A 1 73 ? -8.731 -7.250 -8.208 1.00 92.12 73 SER A O 1
ATOM 570 N N . LYS A 1 74 ? -8.856 -6.197 -6.222 1.00 91.44 74 LYS A N 1
ATOM 571 C CA . LYS A 1 74 ? -8.998 -4.831 -6.753 1.00 91.44 74 LYS A CA 1
ATOM 572 C C . LYS A 1 74 ? -7.648 -4.201 -7.106 1.00 91.44 74 LYS A C 1
ATOM 574 O O . LYS A 1 74 ? -7.579 -3.267 -7.901 1.00 91.44 74 LYS A O 1
ATOM 579 N N . GLY A 1 75 ? -6.560 -4.706 -6.524 1.00 85.12 75 GLY A N 1
ATOM 580 C CA . GLY A 1 75 ? -5.208 -4.225 -6.784 1.00 85.12 75 GLY A CA 1
ATOM 581 C C . GLY A 1 75 ? -4.645 -4.734 -8.115 1.00 85.12 75 GLY A C 1
ATOM 582 O O . GLY A 1 75 ? -4.831 -5.883 -8.502 1.00 85.12 75 GLY A O 1
ATOM 583 N N . SER A 1 76 ? -3.844 -3.908 -8.794 1.00 82.19 76 SER A N 1
ATOM 584 C CA . SER A 1 76 ? -3.152 -4.296 -10.040 1.00 82.19 76 SER A CA 1
ATOM 585 C C . SER A 1 76 ? -1.845 -5.085 -9.809 1.00 82.19 76 SER A C 1
ATOM 587 O O . SER A 1 76 ? -0.927 -5.032 -10.628 1.00 82.19 76 SER A O 1
ATOM 589 N N . ALA A 1 77 ? -1.720 -5.778 -8.673 1.00 85.19 77 ALA A N 1
ATOM 590 C CA . ALA A 1 77 ? -0.518 -6.530 -8.292 1.00 85.19 77 ALA A CA 1
ATOM 591 C C . ALA A 1 77 ? -0.594 -8.039 -8.590 1.00 85.19 77 ALA A C 1
ATOM 593 O O . ALA A 1 77 ? 0.403 -8.732 -8.393 1.00 85.19 77 ALA A O 1
ATOM 594 N N . ASP A 1 78 ? -1.741 -8.532 -9.080 1.00 83.44 78 ASP A N 1
ATOM 595 C CA . ASP A 1 78 ? -1.990 -9.956 -9.377 1.00 83.44 78 ASP A CA 1
ATOM 596 C C . ASP A 1 78 ? -1.766 -10.887 -8.163 1.00 83.44 78 ASP A C 1
ATOM 598 O O . ASP A 1 78 ? -1.310 -12.026 -8.283 1.00 83.44 78 ASP A O 1
ATOM 602 N N . ASP A 1 79 ? -2.075 -10.400 -6.956 1.00 87.06 79 ASP A N 1
ATOM 603 C CA . ASP A 1 79 ? -2.053 -11.225 -5.747 1.00 87.06 79 ASP A CA 1
ATOM 604 C C . ASP A 1 79 ? -3.396 -11.949 -5.577 1.00 87.06 79 ASP A C 1
ATOM 606 O O . ASP A 1 79 ? -4.388 -11.370 -5.142 1.00 87.06 79 ASP A O 1
ATOM 610 N N . GLN A 1 80 ? -3.413 -13.241 -5.913 1.00 84.19 80 GLN A N 1
ATOM 611 C CA . GLN A 1 80 ? -4.584 -14.126 -5.800 1.00 84.19 80 GLN A CA 1
ATOM 612 C C . GLN A 1 80 ? -4.755 -14.726 -4.388 1.00 84.19 80 GLN A C 1
ATOM 614 O O . GLN A 1 80 ? -5.409 -15.755 -4.207 1.00 84.19 80 GLN A O 1
ATOM 619 N N . GLY A 1 81 ? -4.063 -14.176 -3.389 1.00 87.69 81 GLY A N 1
ATOM 620 C CA . GLY A 1 81 ? -4.157 -14.594 -1.998 1.00 87.69 81 GLY A CA 1
ATOM 621 C C . GLY A 1 81 ? -5.364 -14.017 -1.258 1.00 87.69 81 GLY A C 1
ATOM 622 O O . GLY A 1 81 ? -6.310 -13.499 -1.839 1.00 87.69 81 GLY A O 1
ATOM 623 N N . VAL A 1 82 ? -5.289 -14.101 0.068 1.00 91.88 82 VAL A N 1
ATOM 624 C CA . VAL A 1 82 ? -6.194 -13.420 0.999 1.00 91.88 82 VAL A CA 1
ATOM 625 C C . VAL A 1 82 ? -5.361 -12.419 1.793 1.00 91.88 82 VAL A C 1
ATOM 627 O O . VAL A 1 82 ? -4.180 -12.676 2.069 1.00 91.88 82 VAL A O 1
ATOM 630 N N . MET A 1 83 ? -5.957 -11.274 2.126 1.00 93.94 83 MET A N 1
ATOM 631 C CA . MET A 1 83 ? -5.330 -10.268 2.977 1.00 93.94 83 MET A CA 1
ATOM 632 C C . MET A 1 83 ? -4.973 -10.914 4.324 1.00 93.94 83 MET A C 1
ATOM 634 O O . MET A 1 83 ? -5.861 -11.449 4.985 1.00 93.94 83 MET A O 1
ATOM 638 N N . PRO A 1 84 ? -3.692 -10.926 4.724 1.00 92.56 84 PRO A N 1
ATOM 639 C CA . PRO A 1 84 ? -3.311 -11.431 6.035 1.00 92.56 84 PRO A CA 1
ATOM 640 C C . PRO A 1 84 ? -3.774 -10.462 7.133 1.00 92.56 84 PRO A C 1
ATOM 642 O O . PRO A 1 84 ? -3.801 -9.251 6.916 1.00 92.56 84 PRO A O 1
ATOM 645 N N . GLU A 1 85 ? -4.054 -10.990 8.325 1.00 90.69 85 GLU A N 1
ATOM 646 C CA . GLU A 1 85 ? -4.437 -10.187 9.500 1.00 90.69 85 GLU A CA 1
ATOM 647 C C . GLU A 1 85 ? -3.350 -9.179 9.909 1.00 90.69 85 GLU A C 1
ATOM 649 O O . GLU A 1 85 ? -3.651 -8.102 10.410 1.00 90.69 85 GLU A O 1
ATOM 654 N N . HIS A 1 86 ? -2.078 -9.503 9.662 1.00 88.94 86 HIS A N 1
ATOM 655 C CA . HIS A 1 86 ? -0.934 -8.644 9.962 1.00 88.94 86 HIS A CA 1
ATOM 656 C C . HIS A 1 86 ? 0.134 -8.724 8.864 1.00 88.94 86 HIS A C 1
ATOM 658 O O . HIS A 1 86 ? 0.058 -9.540 7.938 1.00 88.94 86 HIS A O 1
ATOM 664 N N . GLY A 1 87 ? 1.177 -7.899 8.984 1.00 84.19 87 GLY A N 1
ATOM 665 C CA . GLY A 1 87 ? 2.341 -7.943 8.103 1.00 84.19 87 GLY A CA 1
ATOM 666 C C . GLY A 1 87 ? 2.937 -9.354 8.016 1.00 84.19 87 GLY A C 1
ATOM 667 O O . GLY A 1 87 ? 3.422 -9.904 9.003 1.00 84.19 87 GLY A O 1
ATOM 668 N N . THR A 1 88 ? 2.885 -9.951 6.825 1.00 86.94 88 THR A N 1
ATOM 669 C CA . THR A 1 88 ? 3.509 -11.241 6.485 1.00 86.94 88 THR A CA 1
ATOM 670 C C . THR A 1 88 ? 4.379 -11.073 5.245 1.00 86.94 88 THR A C 1
ATOM 672 O O . THR A 1 88 ? 4.228 -10.093 4.517 1.00 86.94 88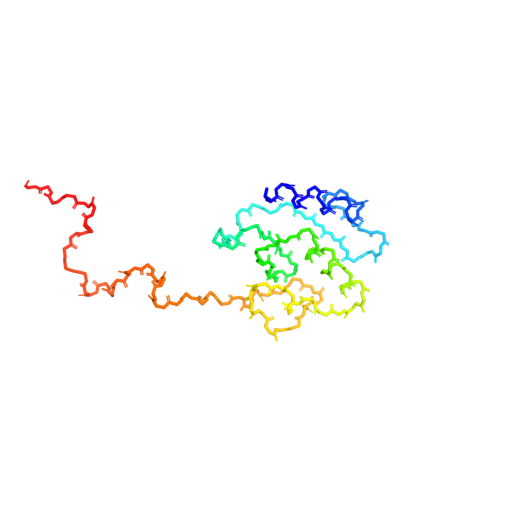 THR A O 1
ATOM 675 N N . LEU A 1 89 ? 5.267 -12.033 4.969 1.00 84.19 89 LEU A N 1
ATOM 676 C CA . LEU A 1 89 ? 6.139 -11.985 3.792 1.00 84.19 89 LEU A CA 1
ATOM 677 C C . LEU A 1 89 ? 5.338 -11.698 2.509 1.00 84.19 89 LEU A C 1
ATOM 679 O O . LEU A 1 89 ? 4.344 -12.374 2.222 1.00 84.19 89 LEU A O 1
ATOM 683 N N . SER A 1 90 ? 5.776 -10.692 1.748 1.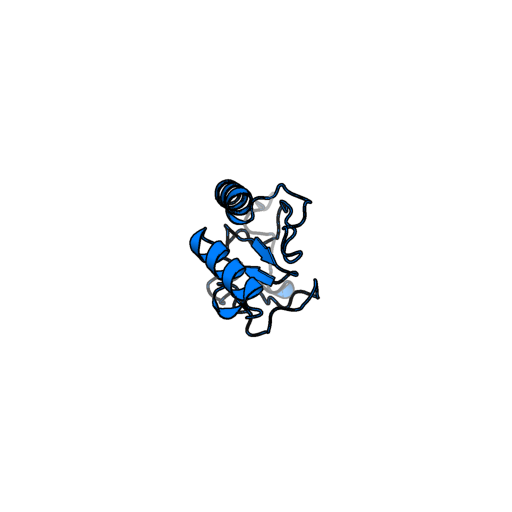00 81.81 90 SER A N 1
ATOM 684 C CA . SER A 1 90 ? 5.133 -10.330 0.486 1.00 81.81 90 SER A CA 1
ATOM 685 C C . SER A 1 90 ? 5.249 -11.470 -0.525 1.00 81.81 90 SER A C 1
ATOM 687 O O . SER A 1 90 ? 6.297 -12.104 -0.659 1.00 81.81 90 SER A O 1
ATOM 689 N N . ARG A 1 91 ? 4.156 -11.733 -1.243 1.00 78.56 91 ARG A N 1
ATOM 690 C CA . ARG A 1 91 ? 4.055 -12.808 -2.242 1.00 78.56 91 ARG A CA 1
ATOM 691 C C . ARG A 1 91 ? 4.177 -12.302 -3.677 1.00 78.56 91 ARG A C 1
ATOM 693 O O . ARG A 1 91 ? 4.113 -13.108 -4.605 1.00 78.56 91 ARG A O 1
ATOM 700 N N . VAL A 1 92 ? 4.332 -10.990 -3.860 1.00 74.00 92 VAL A N 1
ATOM 701 C CA . VAL A 1 92 ? 4.336 -10.365 -5.181 1.00 74.00 92 VAL A CA 1
ATOM 702 C C . VAL A 1 92 ? 5.519 -10.881 -5.985 1.00 74.00 92 VAL A C 1
ATOM 704 O O . VAL A 1 92 ? 6.683 -10.708 -5.623 1.00 74.00 92 VAL A O 1
ATOM 707 N N . ARG A 1 93 ? 5.206 -11.523 -7.109 1.00 71.56 93 ARG A N 1
ATOM 708 C CA . ARG A 1 93 ? 6.196 -11.989 -8.070 1.00 71.56 93 ARG A CA 1
ATOM 709 C C . ARG A 1 93 ? 6.157 -11.060 -9.268 1.00 71.56 93 ARG A C 1
ATOM 711 O O . ARG A 1 93 ? 5.169 -11.043 -9.995 1.00 71.56 93 ARG A O 1
ATOM 718 N N . GLN A 1 94 ? 7.230 -10.309 -9.497 1.00 67.81 94 GLN A N 1
ATOM 719 C CA . GLN A 1 94 ? 7.317 -9.489 -10.702 1.00 67.81 94 GLN A CA 1
ATOM 720 C C . GLN A 1 94 ? 7.272 -10.385 -11.941 1.00 67.81 94 GLN A C 1
ATOM 722 O O . GLN A 1 94 ? 8.158 -11.210 -12.172 1.00 67.81 94 GLN A O 1
ATOM 727 N N . GLN A 1 95 ? 6.225 -10.210 -12.744 1.00 71.62 95 GLN A N 1
ATOM 728 C CA . GLN A 1 95 ? 6.117 -10.822 -14.057 1.00 71.62 95 GLN A CA 1
ATOM 729 C C . GLN A 1 95 ? 6.491 -9.789 -15.112 1.00 71.62 95 GLN A C 1
ATOM 731 O O . GLN A 1 95 ? 5.713 -8.897 -15.446 1.00 71.62 95 GLN A O 1
ATOM 736 N N . ILE A 1 96 ? 7.705 -9.908 -15.642 1.00 71.62 96 ILE A N 1
ATOM 737 C CA . ILE A 1 96 ? 8.175 -9.072 -16.743 1.00 71.62 96 ILE A CA 1
ATOM 738 C C . ILE A 1 96 ? 8.033 -9.899 -18.028 1.00 71.62 96 ILE A C 1
ATOM 740 O O . ILE A 1 96 ? 8.740 -10.897 -18.188 1.00 71.62 96 ILE A O 1
ATOM 744 N N . PRO A 1 97 ? 7.113 -9.541 -18.949 1.00 79.38 97 PRO A N 1
ATOM 745 C CA . PRO A 1 97 ? 7.028 -10.191 -20.251 1.00 79.38 97 PRO A CA 1
ATOM 746 C C . PRO A 1 97 ? 8.378 -10.133 -20.965 1.00 79.38 97 PRO A C 1
ATOM 748 O O . PRO A 1 97 ? 9.060 -9.114 -20.882 1.00 79.38 97 PRO A O 1
ATOM 751 N N . LYS A 1 98 ? 8.735 -11.170 -21.736 1.00 78.38 98 LYS A N 1
ATOM 752 C CA . LYS A 1 98 ? 10.027 -11.225 -22.453 1.00 78.38 98 LYS A CA 1
ATOM 753 C C . LYS A 1 98 ? 10.312 -9.977 -23.295 1.00 78.38 98 LYS A C 1
ATOM 755 O O . LYS A 1 98 ? 11.456 -9.551 -23.374 1.00 78.38 98 LYS A O 1
ATOM 760 N N . SER A 1 99 ? 9.281 -9.378 -23.889 1.00 81.19 99 SER A N 1
ATOM 761 C CA . SER A 1 99 ? 9.386 -8.146 -24.682 1.00 81.19 99 SER A CA 1
ATOM 762 C C . SER A 1 99 ? 9.769 -6.901 -23.872 1.00 81.19 99 SER A C 1
ATOM 764 O O . SER A 1 99 ? 10.170 -5.904 -24.460 1.00 81.19 99 SER A O 1
ATOM 766 N N . ARG A 1 100 ? 9.630 -6.947 -22.543 1.00 74.88 100 ARG A N 1
ATOM 767 C CA . ARG A 1 100 ? 9.948 -5.865 -21.602 1.00 74.88 100 ARG A CA 1
ATOM 768 C C . ARG A 1 100 ? 11.123 -6.194 -20.683 1.00 74.88 100 ARG A C 1
ATOM 770 O O . ARG A 1 100 ? 11.470 -5.369 -19.843 1.00 74.88 100 ARG A O 1
ATOM 777 N N . CYS A 1 101 ? 11.729 -7.376 -20.809 1.00 74.69 101 CYS A N 1
ATOM 778 C CA . CYS A 1 101 ? 12.951 -7.675 -20.077 1.00 74.69 101 CYS A CA 1
ATOM 779 C C . CYS A 1 101 ? 14.038 -6.692 -20.515 1.00 74.69 101 CYS A C 1
ATOM 781 O O . CYS A 1 101 ? 14.247 -6.491 -21.713 1.00 74.69 101 CYS A O 1
ATOM 783 N N . ALA A 1 102 ? 14.765 -6.119 -19.552 1.00 70.12 102 ALA A N 1
ATOM 784 C CA . ALA A 1 102 ? 16.070 -5.547 -19.850 1.00 70.12 102 ALA A CA 1
ATOM 785 C C . ALA A 1 102 ? 16.843 -6.644 -20.591 1.00 70.12 102 ALA A C 1
ATOM 787 O O . ALA A 1 102 ? 16.847 -7.776 -20.109 1.00 70.12 102 ALA A O 1
ATOM 788 N N . GLY A 1 103 ? 17.381 -6.363 -21.781 1.00 70.69 103 GLY A N 1
ATOM 789 C CA . GLY A 1 103 ? 18.021 -7.337 -22.679 1.00 70.69 103 GLY A CA 1
ATOM 790 C C . GLY A 1 103 ? 19.325 -7.930 -22.131 1.00 70.69 103 GLY A C 1
ATOM 791 O O . GLY A 1 103 ? 20.335 -7.957 -22.828 1.00 70.69 103 GLY A O 1
ATOM 792 N N . ILE A 1 104 ? 19.304 -8.358 -20.870 1.00 73.00 104 ILE A N 1
ATOM 793 C CA . ILE A 1 104 ? 20.347 -9.017 -20.110 1.00 73.00 104 ILE A CA 1
ATOM 794 C C . ILE A 1 104 ? 20.577 -10.353 -20.801 1.00 73.00 104 ILE A C 1
ATOM 796 O O . ILE A 1 104 ? 19.776 -11.283 -20.700 1.00 73.00 104 ILE A O 1
ATOM 800 N N . LYS A 1 105 ? 21.663 -10.411 -21.562 1.00 75.19 105 LYS A N 1
ATOM 801 C CA . LYS A 1 105 ? 22.190 -11.664 -22.088 1.00 75.19 105 LYS A CA 1
ATOM 802 C C . LYS A 1 105 ? 22.834 -12.436 -20.941 1.00 75.19 105 LYS A C 1
ATOM 804 O O . LYS A 1 105 ? 23.281 -11.831 -19.963 1.00 75.19 105 LYS A O 1
ATOM 809 N N . HIS A 1 106 ? 22.885 -13.760 -21.054 1.00 80.75 106 HIS A N 1
ATOM 810 C CA . HIS A 1 106 ? 23.620 -14.567 -20.082 1.00 80.75 106 HIS A CA 1
ATOM 811 C C . HIS A 1 106 ? 25.088 -14.089 -20.025 1.00 80.75 106 HIS A C 1
ATOM 813 O O . HIS A 1 106 ? 25.621 -13.739 -21.079 1.00 80.75 106 HIS A O 1
ATOM 819 N N . PRO A 1 107 ? 25.767 -14.061 -18.859 1.00 81.00 107 PRO A N 1
ATOM 820 C CA . PRO A 1 107 ? 27.140 -13.550 -18.764 1.00 81.00 107 PRO A CA 1
ATOM 821 C C . PRO A 1 107 ? 28.114 -14.194 -19.761 1.00 81.00 107 PRO A C 1
ATOM 823 O O . PRO A 1 107 ? 28.984 -13.520 -20.299 1.00 81.00 107 PRO A O 1
ATOM 826 N N . GLU A 1 108 ? 27.922 -15.477 -20.072 1.00 85.56 108 GLU A N 1
ATOM 827 C CA . GLU A 1 108 ? 28.732 -16.217 -21.053 1.00 85.56 108 GLU A CA 1
ATOM 828 C C . GLU A 1 108 ? 28.468 -15.806 -22.516 1.00 85.56 108 GLU A C 1
ATOM 830 O O . GLU A 1 108 ? 29.294 -16.042 -23.396 1.00 85.56 108 GLU A O 1
ATOM 835 N N . GLU A 1 109 ? 27.321 -15.183 -22.796 1.00 84.19 109 GLU A N 1
ATOM 836 C CA . GLU A 1 109 ? 26.942 -14.680 -24.122 1.00 84.19 109 GLU A CA 1
ATOM 837 C C . GLU A 1 109 ? 27.423 -13.238 -24.366 1.00 84.19 109 GLU A C 1
ATOM 839 O O . GLU A 1 109 ? 27.332 -12.733 -25.491 1.00 84.19 109 GLU A O 1
ATOM 844 N N . ILE A 1 110 ? 27.936 -12.560 -23.333 1.00 83.25 110 ILE A N 1
ATOM 845 C CA . ILE A 1 110 ? 28.477 -11.204 -23.440 1.00 83.25 110 ILE A CA 1
ATOM 846 C C . ILE A 1 110 ? 29.926 -11.297 -23.927 1.00 83.25 110 ILE A C 1
ATOM 848 O O . ILE A 1 110 ? 30.834 -11.666 -23.187 1.00 83.25 110 ILE A O 1
ATOM 852 N N . LYS A 1 111 ? 30.144 -10.956 -25.199 1.00 79.56 111 LYS A N 1
ATOM 853 C CA . LYS A 1 111 ? 31.478 -10.851 -25.801 1.00 79.56 111 LYS A CA 1
ATOM 854 C C . LYS A 1 111 ? 31.821 -9.381 -26.001 1.00 79.56 111 LYS A C 1
ATOM 856 O O . LYS A 1 111 ? 31.276 -8.756 -26.904 1.00 79.56 111 LYS A O 1
ATOM 861 N N . GLY A 1 112 ? 32.724 -8.872 -25.170 1.00 77.50 112 GLY A N 1
ATOM 862 C CA . GLY A 1 112 ? 33.194 -7.488 -25.223 1.00 77.50 112 GLY A CA 1
ATOM 863 C C . GLY A 1 112 ? 32.615 -6.604 -24.114 1.00 77.50 112 GLY A C 1
ATOM 864 O O . GLY A 1 112 ? 31.750 -7.045 -23.350 1.00 77.50 112 GLY A O 1
ATOM 865 N N . PRO A 1 113 ? 33.131 -5.373 -23.984 1.00 76.31 113 PRO A N 1
ATOM 866 C CA . PRO A 1 113 ? 32.635 -4.413 -23.010 1.00 76.31 113 PRO A CA 1
ATOM 867 C C . PRO A 1 113 ? 31.176 -4.015 -23.311 1.00 76.31 113 PRO A C 1
ATOM 869 O O . PRO A 1 113 ? 30.693 -4.192 -24.432 1.00 76.31 113 PRO A O 1
ATOM 872 N N . PRO A 1 114 ? 30.436 -3.481 -22.321 1.00 74.88 114 PRO A N 1
ATOM 873 C CA . PRO A 1 114 ? 29.115 -2.914 -22.560 1.00 74.88 114 PRO A CA 1
ATOM 874 C C . PRO A 1 114 ? 29.162 -1.859 -23.671 1.00 74.88 114 PRO A C 1
ATOM 876 O O . PRO A 1 114 ? 30.057 -1.026 -23.674 1.00 74.88 114 PRO A O 1
ATOM 879 N N . ASN A 1 115 ? 28.160 -1.833 -24.557 1.00 71.62 115 ASN A N 1
ATOM 880 C CA . ASN A 1 115 ? 28.115 -0.937 -25.729 1.00 71.62 115 ASN A CA 1
ATOM 881 C C . ASN A 1 115 ? 28.239 0.573 -25.419 1.00 71.62 115 ASN A C 1
ATOM 883 O O . ASN A 1 115 ? 28.393 1.371 -26.336 1.00 71.62 115 ASN A O 1
ATOM 887 N N . TRP A 1 116 ? 28.080 0.975 -24.157 1.00 74.38 116 TRP A N 1
ATOM 888 C CA . TRP A 1 116 ? 28.183 2.358 -23.680 1.00 74.38 116 TRP A CA 1
ATOM 889 C C . TRP A 1 116 ? 29.557 2.693 -23.075 1.00 74.38 116 TRP A C 1
ATOM 891 O O . TRP A 1 116 ? 29.786 3.835 -22.689 1.00 74.38 116 TRP A O 1
ATOM 901 N N . ILE A 1 117 ? 30.461 1.716 -22.982 1.00 79.06 117 ILE A N 1
ATOM 902 C CA . ILE A 1 117 ? 31.882 1.935 -22.729 1.00 79.06 117 ILE A CA 1
ATOM 903 C C . ILE A 1 117 ? 32.551 1.962 -24.101 1.00 79.06 117 ILE A C 1
ATOM 905 O O . ILE A 1 117 ? 32.606 0.939 -24.781 1.00 79.06 117 ILE A O 1
ATOM 909 N N . GLU A 1 118 ? 33.027 3.135 -24.523 1.00 72.69 118 GLU A N 1
ATOM 910 C CA . GLU A 1 118 ? 33.882 3.224 -25.707 1.00 72.69 118 GLU A CA 1
ATOM 911 C C . GLU A 1 118 ? 35.137 2.381 -25.456 1.00 72.69 118 GLU A C 1
ATOM 913 O O . GLU A 1 118 ? 35.788 2.527 -24.418 1.00 72.69 118 GLU A O 1
ATOM 918 N N . GLU A 1 119 ? 35.463 1.475 -26.382 1.00 66.25 119 GLU A N 1
ATOM 919 C CA . GLU A 1 119 ? 36.758 0.799 -26.368 1.00 66.25 119 GLU A CA 1
ATOM 920 C C . GLU A 1 119 ? 37.827 1.880 -26.531 1.00 66.25 119 GLU A C 1
ATOM 922 O O . GLU A 1 119 ? 38.051 2.397 -27.624 1.00 66.25 119 GLU A O 1
ATOM 927 N N . SER A 1 120 ? 38.440 2.283 -25.417 1.00 64.19 120 SER A N 1
ATOM 928 C CA . SER A 1 120 ? 39.620 3.132 -25.449 1.00 64.19 120 SER A CA 1
ATOM 929 C C . SER A 1 120 ? 40.692 2.386 -26.236 1.00 64.19 120 SER A C 1
ATOM 931 O O . SER A 1 120 ? 41.162 1.337 -25.785 1.00 64.19 120 SER A O 1
ATOM 933 N N . VAL A 1 121 ? 40.987 2.918 -27.422 1.00 55.34 121 VAL A N 1
ATOM 934 C CA . VAL A 1 121 ? 42.024 2.470 -28.361 1.00 55.34 121 VAL A CA 1
ATOM 935 C C . VAL A 1 121 ? 43.379 2.334 -27.676 1.00 55.34 121 VAL A C 1
ATOM 937 O O . VAL A 1 121 ? 43.709 3.225 -26.858 1.00 55.34 121 VAL A O 1
#

Sequence (121 aa):
GADELLEHVKTSLGVEEGSITEDELFTFEEAECVAACTEAPCFTVNYRYFHRATKELFDEVVVDLRAGESPLSKGSADDQGVMPEHGTLSRVRQQIPKSRCAGIKHPEEIKGPPNWIEESV

Secondary structure (DSSP, 8-state):
-HHHHHHHHHHHHTS-TT-B-TTS--B----S--S-GGG-S-EEETTEEETT--HHHHHHHHHHHHTT--GGGGSTT---S---SS-----------GGGS-----GGG--SS-TTS----

Foldseek 3Di:
DLVVLQVLVCVLQVDDAPDAGPVRQDHDHDDDDPPQVVQPPWDDDLQQIAGVDDSVLVNVCVVCVVVVHFSNVSGPQPPPDGRDSHRDDHPRDDDQPPVRDPPDDDPVPDDDDDPPDPPPD